Protein AF-A0A7S5PYT6-F1 (afdb_monomer)

InterPro domains:
  IPR013534 Starch synthase, catalytic domain [PF08323] (5-74)

Radius of gyration: 15.19 Å; Cα contacts (8 Å, |Δi|>4): 77; chains: 1; bounding box: 35×27×40 Å

Mean predicted aligned error: 6.56 Å

Secondary structure (DSSP, 8-state):
-EEEETTEEEE-EEEEEEETTEEEEEEE-HHHHTT-TTTTTT-SS-SBTTB--TTHHHHHHHHHHHHHHHHHH--GGG-TT-----

Structure (mmCIF, N/CA/C/O backbone):
data_AF-A0A7S5PYT6-F1
#
_entry.id   AF-A0A7S5PYT6-F1
#
loop_
_atom_site.group_PDB
_atom_site.id
_atom_site.type_symbol
_atom_site.label_atom_id
_atom_site.label_alt_id
_atom_site.label_comp_id
_atom_site.label_asym_id
_atom_site.label_entity_id
_atom_site.label_seq_id
_atom_site.pdbx_PDB_ins_code
_atom_site.Cartn_x
_atom_site.Cartn_y
_atom_site.Cartn_z
_atom_site.occupancy
_atom_site.B_iso_or_equiv
_atom_site.auth_seq_id
_atom_site.auth_comp_id
_atom_site.auth_asym_id
_atom_site.auth_atom_id
_atom_site.pdbx_PDB_model_num
ATOM 1 N N . VAL A 1 1 ? -11.235 2.269 -1.360 1.00 92.00 1 VAL A N 1
ATOM 2 C CA . VAL A 1 1 ? -11.091 3.732 -1.536 1.00 92.00 1 VAL A CA 1
ATOM 3 C C . VAL A 1 1 ? -10.613 4.036 -2.945 1.00 92.00 1 VAL A C 1
ATOM 5 O O . VAL A 1 1 ? -9.950 3.188 -3.535 1.00 92.00 1 VAL A O 1
ATOM 8 N N . HIS A 1 2 ? -10.967 5.199 -3.487 1.00 94.62 2 HIS A N 1
ATOM 9 C CA . HIS A 1 2 ? -10.515 5.652 -4.804 1.00 94.62 2 HIS A CA 1
ATOM 10 C C . HIS A 1 2 ? -9.497 6.776 -4.617 1.00 94.62 2 HIS A C 1
ATOM 12 O O . HIS A 1 2 ? -9.821 7.783 -3.997 1.00 94.62 2 HIS A O 1
ATOM 18 N N . LEU A 1 3 ? -8.277 6.594 -5.124 1.00 94.44 3 LEU A N 1
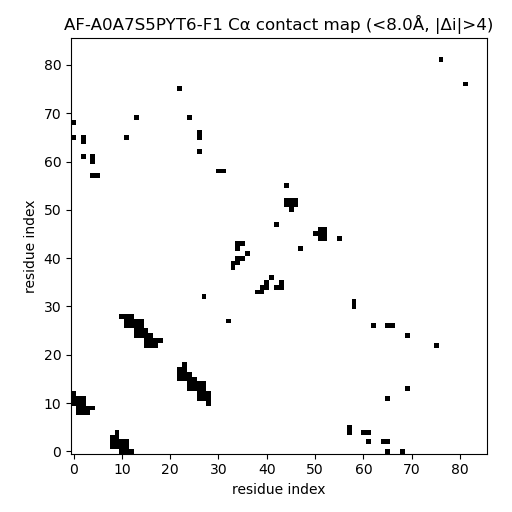ATOM 19 C CA . LEU A 1 3 ? -7.162 7.527 -4.933 1.00 94.44 3 LEU A CA 1
ATOM 20 C C . LEU A 1 3 ? -6.688 8.065 -6.275 1.00 94.44 3 LEU A C 1
ATOM 22 O O . LEU A 1 3 ? -6.592 7.314 -7.244 1.00 94.44 3 LEU A O 1
ATOM 26 N N . LYS A 1 4 ? -6.344 9.352 -6.335 1.00 94.56 4 LYS A N 1
ATOM 27 C CA . LYS A 1 4 ? -5.754 9.947 -7.537 1.00 94.56 4 LYS A CA 1
ATOM 28 C C . LYS A 1 4 ? -4.233 9.801 -7.494 1.00 94.56 4 LYS A C 1
ATOM 30 O O . LYS A 1 4 ? -3.551 10.493 -6.742 1.00 94.56 4 LYS A O 1
ATOM 35 N N . VAL A 1 5 ? -3.690 8.942 -8.350 1.00 92.12 5 VAL A N 1
ATOM 36 C CA . VAL A 1 5 ? -2.250 8.668 -8.426 1.00 92.12 5 VAL A CA 1
ATOM 37 C C . VAL A 1 5 ? -1.756 8.997 -9.828 1.00 92.12 5 VAL A C 1
ATOM 39 O O . VAL A 1 5 ? -2.180 8.406 -10.824 1.00 92.12 5 VAL A O 1
ATOM 42 N N . GLY A 1 6 ? -0.875 9.994 -9.920 1.00 88.31 6 GLY A N 1
ATOM 43 C CA . GLY A 1 6 ? -0.506 10.591 -11.201 1.00 88.31 6 GLY A CA 1
ATOM 44 C C . GLY A 1 6 ? -1.744 11.124 -11.931 1.00 88.31 6 GLY A C 1
ATOM 45 O O . GLY A 1 6 ? -2.473 11.966 -11.407 1.00 88.31 6 GLY A O 1
ATOM 46 N N . ASN A 1 7 ? -1.998 10.593 -13.128 1.00 91.88 7 ASN A N 1
ATOM 47 C CA . ASN A 1 7 ? -3.104 11.022 -13.990 1.00 91.88 7 ASN A CA 1
ATOM 48 C C . ASN A 1 7 ? -4.310 10.065 -13.966 1.00 91.88 7 ASN A C 1
ATOM 50 O O . ASN A 1 7 ? -5.195 10.192 -14.810 1.00 91.88 7 ASN A O 1
ATOM 54 N N . LYS A 1 8 ? -4.348 9.091 -13.045 1.00 93.88 8 LYS A N 1
ATOM 55 C CA . LYS A 1 8 ? -5.405 8.071 -12.973 1.00 93.88 8 LYS A CA 1
ATOM 56 C C . LYS A 1 8 ? -6.028 7.994 -11.585 1.00 93.88 8 LYS A C 1
ATOM 58 O O . LYS A 1 8 ? -5.420 8.394 -10.594 1.00 93.88 8 LYS A O 1
ATOM 63 N N . ILE A 1 9 ? -7.255 7.483 -11.540 1.00 95.50 9 ILE A N 1
ATOM 64 C CA . ILE A 1 9 ? -7.931 7.110 -10.300 1.00 95.50 9 ILE A CA 1
ATOM 65 C C . ILE A 1 9 ? -7.754 5.605 -10.127 1.00 95.50 9 ILE A C 1
ATOM 67 O O . ILE A 1 9 ? -8.201 4.831 -10.970 1.00 95.50 9 ILE A O 1
ATOM 71 N N . GLU A 1 10 ? -7.104 5.208 -9.042 1.00 95.06 10 GLU A N 1
ATOM 72 C CA . GLU A 1 10 ? -6.828 3.818 -8.698 1.00 95.06 10 GLU A CA 1
ATOM 73 C C . GLU A 1 10 ? -7.737 3.372 -7.552 1.00 95.06 10 GLU A C 1
ATOM 75 O O . GLU A 1 10 ? -8.014 4.127 -6.614 1.00 95.06 10 GLU A O 1
ATOM 80 N N . THR A 1 11 ? -8.217 2.132 -7.623 1.00 95.62 11 THR A N 1
ATOM 81 C CA . THR A 1 11 ? -9.063 1.555 -6.572 1.00 95.62 11 THR A CA 1
ATOM 82 C C . THR A 1 11 ? -8.214 0.713 -5.638 1.00 95.62 11 THR A C 1
ATOM 84 O O . THR A 1 11 ? -7.625 -0.282 -6.047 1.00 95.62 11 THR A O 1
ATOM 87 N N . VAL A 1 12 ? -8.192 1.094 -4.365 1.00 95.38 12 VAL A N 1
ATOM 88 C CA . VAL A 1 12 ? -7.407 0.437 -3.320 1.00 95.38 12 VAL A CA 1
ATOM 89 C C . VAL A 1 12 ? -8.323 -0.234 -2.309 1.00 95.38 12 VAL A C 1
ATOM 91 O O . VAL A 1 12 ? -9.333 0.339 -1.881 1.00 95.38 12 VAL A O 1
ATOM 94 N N . ARG A 1 13 ? -7.951 -1.447 -1.901 1.00 94.69 13 ARG A N 1
ATOM 95 C CA . ARG A 1 13 ? -8.593 -2.181 -0.806 1.00 94.69 13 ARG A CA 1
ATOM 96 C C . ARG A 1 13 ? -7.612 -2.344 0.354 1.00 94.69 13 ARG A C 1
ATOM 98 O O . ARG A 1 13 ? -6.416 -2.102 0.207 1.00 94.69 13 ARG A O 1
ATOM 105 N N . TYR A 1 14 ? -8.129 -2.754 1.505 1.00 93.94 14 TYR A N 1
ATOM 106 C CA . TYR A 1 14 ? -7.325 -2.999 2.695 1.00 93.94 14 TYR A CA 1
ATOM 107 C C . TYR A 1 14 ? -7.574 -4.409 3.214 1.00 93.94 14 TYR A C 1
ATOM 109 O O . TYR A 1 14 ? -8.723 -4.839 3.308 1.00 93.94 14 TYR A O 1
ATOM 117 N N . PHE A 1 15 ? -6.503 -5.100 3.592 1.00 91.31 15 PHE A N 1
ATOM 118 C CA . PHE A 1 15 ? -6.580 -6.259 4.476 1.00 91.31 15 PHE A CA 1
ATOM 119 C C . PHE A 1 15 ? -6.165 -5.845 5.881 1.00 91.31 15 PHE A C 1
ATOM 121 O O . PHE A 1 15 ? -5.295 -4.994 6.052 1.00 91.31 15 PHE A O 1
ATOM 128 N N . HIS A 1 16 ? -6.753 -6.476 6.889 1.00 89.50 16 HIS A N 1
ATOM 129 C CA . HIS A 1 16 ? -6.459 -6.200 8.289 1.00 89.50 16 HIS A CA 1
ATOM 130 C C . HIS A 1 16 ? -6.128 -7.493 9.030 1.00 89.50 16 HIS A C 1
ATOM 132 O O . HIS A 1 16 ? -6.720 -8.543 8.782 1.00 89.50 16 HIS A O 1
ATOM 138 N N . CYS A 1 17 ? -5.147 -7.418 9.923 1.00 87.88 17 CYS A N 1
ATOM 139 C CA . CYS A 1 17 ? -4.796 -8.490 10.839 1.00 87.88 17 CYS A CA 1
ATOM 140 C C . CYS A 1 17 ? -4.387 -7.897 12.184 1.00 87.88 17 CYS A C 1
ATOM 142 O O . CYS A 1 17 ? -3.451 -7.100 12.258 1.00 87.88 17 CYS A O 1
ATOM 144 N N . TYR A 1 18 ? -5.033 -8.348 13.254 1.00 86.12 18 TYR A N 1
ATOM 145 C CA . TYR A 1 18 ? -4.600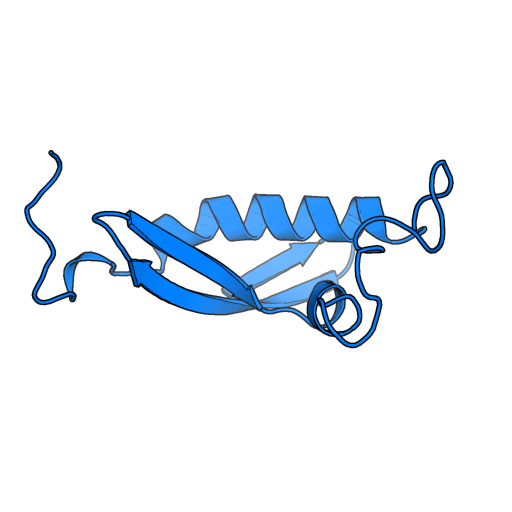 -8.055 14.612 1.00 86.12 18 TYR A CA 1
ATOM 146 C C . TYR A 1 18 ? -3.658 -9.143 15.122 1.00 86.12 18 TYR A C 1
ATOM 148 O O . TYR A 1 18 ? -3.994 -10.331 15.122 1.00 86.12 18 TYR A O 1
ATOM 156 N N . LYS A 1 19 ? -2.463 -8.749 15.570 1.00 84.69 19 LYS A N 1
ATOM 157 C CA . LYS A 1 19 ? -1.479 -9.691 16.111 1.00 84.69 19 LYS A CA 1
ATOM 158 C C . LYS A 1 19 ? -0.566 -9.020 17.128 1.00 84.69 19 LYS A C 1
ATOM 160 O O . LYS A 1 19 ? 0.123 -8.062 16.791 1.00 84.69 19 LYS A O 1
ATOM 165 N N . ARG A 1 20 ? -0.486 -9.608 18.332 1.00 87.88 20 ARG A N 1
ATOM 166 C CA . ARG A 1 20 ? 0.369 -9.147 19.448 1.00 87.88 20 ARG A CA 1
ATOM 167 C C . ARG A 1 20 ? 0.131 -7.669 19.807 1.00 87.88 20 ARG A C 1
ATOM 169 O O . ARG A 1 20 ? 1.087 -6.908 19.867 1.00 87.88 20 ARG A O 1
ATOM 176 N N . GLY A 1 21 ? -1.129 -7.267 19.982 1.00 82.44 21 GLY A N 1
ATOM 177 C CA . GLY A 1 21 ? -1.470 -5.887 20.356 1.00 82.44 21 GLY A CA 1
ATOM 178 C C . GLY A 1 21 ? -1.413 -4.870 19.215 1.00 82.44 21 GLY A C 1
ATOM 179 O O . GLY A 1 21 ? -1.588 -3.688 19.463 1.00 82.44 21 GLY A O 1
ATOM 180 N N . VAL A 1 22 ? -1.155 -5.302 17.976 1.00 87.62 22 VAL A N 1
ATOM 181 C CA . VAL A 1 22 ? -0.969 -4.394 16.837 1.00 87.62 22 VAL A CA 1
ATOM 182 C C . VAL A 1 22 ? -1.978 -4.697 15.739 1.00 87.62 22 VAL A C 1
ATOM 184 O O . VAL A 1 22 ? -1.998 -5.812 15.204 1.00 87.62 22 VAL A O 1
ATOM 187 N N . ASP A 1 23 ? -2.750 -3.682 15.359 1.00 88.94 23 ASP A N 1
ATOM 188 C CA . ASP A 1 23 ? -3.551 -3.661 14.140 1.00 88.94 23 ASP A CA 1
ATOM 189 C C . ASP A 1 23 ? -2.655 -3.411 12.928 1.00 88.94 23 ASP A C 1
ATOM 191 O O . ASP A 1 23 ? -2.070 -2.343 12.750 1.00 88.94 23 ASP A O 1
ATOM 195 N N . ARG A 1 24 ? -2.517 -4.430 12.083 1.00 91.69 24 ARG A N 1
ATOM 196 C CA . ARG A 1 24 ? -1.730 -4.365 10.852 1.00 91.69 24 ARG A CA 1
ATOM 197 C C . ARG A 1 24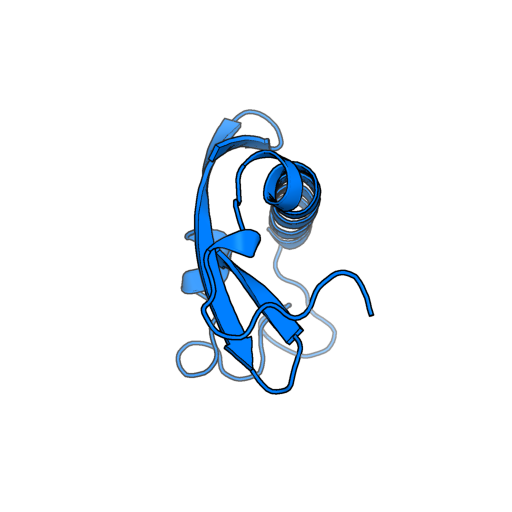 ? -2.678 -4.230 9.682 1.00 91.69 24 ARG A C 1
ATOM 199 O O . ARG A 1 24 ? -3.502 -5.113 9.450 1.00 91.69 24 ARG A O 1
ATOM 206 N N . VAL A 1 25 ? -2.528 -3.148 8.935 1.00 93.06 25 VAL A N 1
ATOM 207 C CA . VAL A 1 25 ? -3.297 -2.887 7.721 1.00 93.06 25 VAL A CA 1
ATOM 208 C C . VAL A 1 25 ? -2.375 -3.044 6.517 1.00 93.06 25 VAL A C 1
ATOM 210 O O . VAL A 1 25 ? -1.283 -2.480 6.482 1.00 93.06 25 VAL A O 1
ATOM 213 N N . PHE A 1 26 ? -2.809 -3.821 5.530 1.00 93.19 26 PHE A N 1
ATOM 214 C CA . PHE A 1 26 ? -2.097 -4.046 4.278 1.00 93.19 26 PHE A CA 1
ATOM 215 C C . PHE A 1 26 ? -2.870 -3.408 3.131 1.00 93.19 26 PHE A C 1
ATOM 217 O O . PHE A 1 26 ? -4.079 -3.604 3.009 1.00 93.19 26 PHE A O 1
ATOM 224 N N . VAL A 1 27 ? -2.159 -2.675 2.279 1.00 94.62 27 VAL A N 1
ATOM 225 C CA . VAL A 1 27 ? -2.714 -2.064 1.070 1.00 94.62 27 VAL A CA 1
ATOM 226 C C . VAL A 1 27 ? -2.778 -3.104 -0.042 1.00 94.62 27 VAL A C 1
ATOM 228 O O . VAL A 1 27 ? -1.756 -3.647 -0.461 1.00 94.62 27 VAL A O 1
ATOM 231 N N . ASP A 1 28 ? -3.988 -3.368 -0.519 1.00 92.94 28 ASP A N 1
ATOM 232 C CA . ASP A 1 28 ? -4.268 -4.308 -1.594 1.00 92.94 28 ASP A CA 1
ATOM 233 C C . ASP A 1 28 ? -4.445 -3.567 -2.923 1.00 92.94 28 ASP A C 1
ATOM 235 O O . ASP A 1 28 ? -5.396 -2.799 -3.110 1.00 92.94 28 ASP A O 1
ATOM 239 N N . HIS A 1 29 ? -3.493 -3.785 -3.832 1.00 93.38 29 HIS A N 1
ATOM 240 C CA . HIS A 1 29 ? -3.463 -3.193 -5.166 1.00 93.38 29 HIS A CA 1
ATOM 241 C C . HIS A 1 29 ? -2.625 -4.059 -6.131 1.00 93.38 29 HIS A C 1
ATOM 243 O O . HIS A 1 29 ? -1.586 -4.589 -5.709 1.00 93.38 29 HIS A O 1
ATOM 249 N N . PRO A 1 30 ? -2.985 -4.166 -7.430 1.00 90.44 30 PRO A N 1
ATOM 250 C CA . PRO A 1 30 ? -2.227 -4.942 -8.420 1.00 90.44 30 PRO A CA 1
ATOM 251 C C . PRO A 1 30 ? -0.726 -4.626 -8.462 1.00 90.44 30 PRO A C 1
ATOM 253 O O . PRO A 1 30 ? 0.093 -5.539 -8.541 1.00 90.44 30 PRO A O 1
ATOM 256 N N . PHE A 1 31 ? -0.350 -3.353 -8.288 1.00 88.62 31 PHE A N 1
ATOM 257 C CA . PHE A 1 31 ? 1.061 -2.941 -8.267 1.00 88.62 31 PHE A CA 1
ATOM 258 C C . PHE A 1 31 ? 1.905 -3.602 -7.160 1.00 88.62 31 PHE A C 1
ATOM 260 O O . PHE A 1 31 ? 3.132 -3.628 -7.251 1.00 88.62 31 PHE A O 1
ATOM 267 N N . PHE A 1 32 ? 1.280 -4.111 -6.095 1.00 87.06 32 PHE A N 1
ATOM 268 C CA . PHE A 1 32 ? 1.972 -4.817 -5.014 1.00 87.06 32 PHE A CA 1
ATOM 269 C C . PHE A 1 32 ? 1.776 -6.328 -5.091 1.00 87.06 32 PHE A C 1
ATOM 271 O O . PHE A 1 32 ? 2.725 -7.070 -4.847 1.00 87.06 32 PHE A O 1
ATOM 278 N N . LEU A 1 33 ? 0.579 -6.791 -5.465 1.00 76.50 33 LEU A N 1
ATOM 279 C CA . LEU A 1 33 ? 0.246 -8.220 -5.514 1.00 76.50 33 LEU A CA 1
ATOM 280 C C . LEU A 1 33 ? 1.090 -9.013 -6.519 1.00 76.50 33 LEU A C 1
ATOM 282 O O . LEU A 1 33 ? 1.364 -10.196 -6.311 1.00 76.50 33 LEU A O 1
ATOM 286 N N . GLU A 1 34 ? 1.538 -8.377 -7.600 1.00 71.38 34 GLU A N 1
ATOM 287 C CA . GLU A 1 34 ? 2.463 -9.006 -8.547 1.00 71.38 34 GLU A CA 1
ATOM 288 C C . GLU A 1 34 ? 3.879 -9.183 -7.981 1.00 71.38 34 GLU A C 1
ATOM 290 O O . GLU A 1 34 ? 4.675 -9.934 -8.549 1.00 71.38 34 GLU A O 1
ATOM 295 N N . LYS A 1 35 ? 4.199 -8.502 -6.872 1.00 70.56 35 LYS A N 1
ATOM 296 C CA . LYS A 1 35 ? 5.541 -8.400 -6.284 1.00 70.56 35 LYS A CA 1
ATOM 297 C C . LYS A 1 35 ? 5.591 -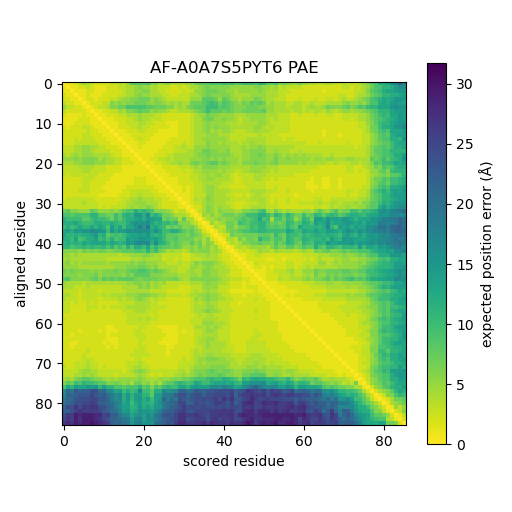8.884 -4.828 1.00 70.56 35 LYS A C 1
ATOM 299 O O . LYS A 1 35 ? 6.215 -8.253 -3.975 1.00 70.56 35 LYS A O 1
ATOM 304 N N . VAL A 1 36 ? 4.936 -10.009 -4.539 1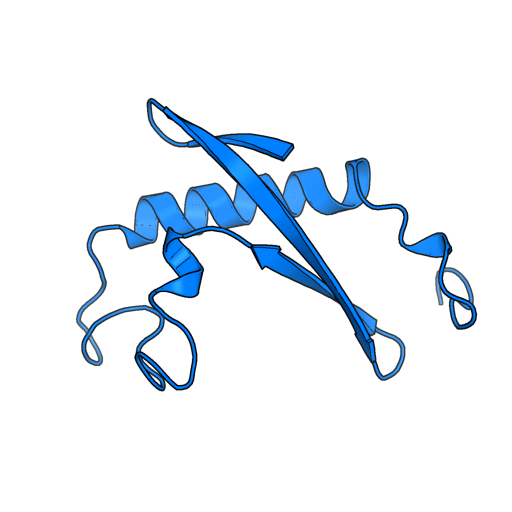.00 68.62 36 VAL A N 1
ATOM 305 C CA . VAL A 1 36 ? 4.868 -10.605 -3.193 1.00 68.62 36 VAL A CA 1
ATOM 306 C C . VAL A 1 36 ? 5.907 -11.701 -2.956 1.00 68.62 36 VAL A C 1
ATOM 308 O O . VAL A 1 36 ? 6.407 -12.349 -3.887 1.00 68.62 36 VAL A O 1
ATOM 311 N N . TRP A 1 37 ? 6.182 -11.952 -1.674 1.00 57.50 37 TRP A N 1
ATOM 312 C CA . TRP A 1 37 ? 6.951 -13.109 -1.227 1.00 57.50 37 TRP A CA 1
ATOM 313 C C . TRP A 1 37 ? 6.311 -14.395 -1.776 1.00 57.50 37 TRP A C 1
ATOM 315 O O . TRP A 1 37 ? 5.112 -14.609 -1.618 1.00 57.50 37 TRP A O 1
ATOM 325 N N . GLY A 1 38 ? 7.093 -15.216 -2.481 1.00 67.50 38 GLY A N 1
ATOM 326 C CA . GLY A 1 38 ? 6.617 -16.406 -3.203 1.00 67.50 38 GLY A CA 1
ATOM 327 C C . GLY A 1 38 ? 6.506 -16.241 -4.726 1.00 67.50 38 GLY A C 1
ATOM 328 O O . GLY A 1 38 ? 6.774 -17.202 -5.437 1.00 67.50 38 GLY A O 1
ATOM 329 N N . LYS A 1 39 ? 6.210 -15.036 -5.245 1.00 72.69 39 LYS A N 1
ATOM 330 C CA . LYS A 1 39 ? 6.259 -14.747 -6.697 1.00 72.69 39 LYS A CA 1
ATOM 331 C C . LYS A 1 39 ? 7.577 -14.094 -7.107 1.00 72.69 39 LYS A C 1
ATOM 333 O O . LYS A 1 39 ? 8.266 -14.584 -7.993 1.00 72.69 39 LYS A O 1
ATOM 338 N N . THR A 1 40 ? 7.957 -13.013 -6.432 1.00 72.06 40 THR A N 1
ATOM 339 C CA . THR A 1 40 ? 9.232 -12.301 -6.659 1.00 72.06 40 THR A CA 1
ATOM 340 C C . THR A 1 40 ? 10.257 -12.532 -5.551 1.00 72.06 40 THR A C 1
ATOM 342 O O . THR A 1 40 ? 11.391 -12.066 -5.651 1.00 72.06 40 THR A O 1
ATOM 345 N N . GLY A 1 41 ? 9.894 -13.261 -4.493 1.00 79.81 41 GLY A N 1
ATOM 346 C CA . GLY A 1 41 ? 10.775 -13.496 -3.347 1.00 79.81 41 GLY A CA 1
ATOM 347 C C . GLY A 1 41 ? 11.086 -12.193 -2.606 1.00 79.81 41 GLY A C 1
ATOM 348 O O . GLY A 1 41 ? 10.189 -11.391 -2.361 1.00 79.81 41 GLY A O 1
ATOM 349 N N . SER A 1 42 ? 12.358 -11.958 -2.281 1.00 78.06 42 SER A N 1
ATOM 350 C CA . SER A 1 42 ? 12.824 -10.750 -1.577 1.00 78.06 42 SER A CA 1
ATOM 351 C C . SER A 1 42 ? 12.903 -9.488 -2.455 1.00 78.06 42 SER A C 1
ATOM 353 O O . SER A 1 42 ? 13.301 -8.424 -1.987 1.00 78.06 42 SER A O 1
ATOM 355 N N . LYS A 1 43 ? 12.516 -9.575 -3.731 1.00 86.81 43 LYS A N 1
ATOM 356 C CA . LYS A 1 43 ? 12.676 -8.521 -4.746 1.00 86.81 43 LYS A CA 1
ATOM 357 C C . LYS A 1 43 ? 11.466 -7.583 -4.811 1.00 86.81 43 LYS A C 1
ATOM 359 O O . LYS A 1 43 ? 10.797 -7.484 -5.834 1.00 86.81 43 LYS A O 1
ATOM 364 N N . VAL A 1 44 ? 11.153 -6.915 -3.701 1.00 87.12 44 VAL A N 1
ATOM 365 C CA . VAL A 1 44 ? 9.969 -6.031 -3.592 1.00 87.12 44 VAL A CA 1
ATOM 366 C C . VAL A 1 44 ? 10.160 -4.705 -4.339 1.00 87.12 44 VAL A C 1
ATOM 368 O O . VAL A 1 44 ? 9.219 -4.177 -4.944 1.00 87.12 44 VAL A O 1
ATOM 371 N N . TYR A 1 45 ? 11.386 -4.184 -4.307 1.00 89.69 45 TYR A N 1
ATOM 372 C CA . TYR A 1 45 ? 11.731 -2.851 -4.812 1.00 89.69 45 TYR A CA 1
ATOM 373 C C . TYR A 1 45 ? 12.373 -2.874 -6.193 1.00 89.69 45 TYR A C 1
ATOM 375 O O . TYR A 1 45 ? 12.407 -1.856 -6.874 1.00 89.69 45 TYR A O 1
ATOM 383 N N . GLY A 1 46 ? 12.836 -4.033 -6.644 1.00 91.06 46 GLY A N 1
ATOM 384 C CA . GLY A 1 46 ? 13.508 -4.134 -7.922 1.00 91.06 46 GLY A CA 1
ATOM 385 C C . GLY A 1 46 ? 13.975 -5.549 -8.226 1.00 91.06 46 GLY A C 1
ATOM 386 O O . GLY A 1 46 ? 14.061 -6.379 -7.320 1.00 91.06 46 GLY A O 1
ATOM 387 N N . PRO A 1 47 ? 14.280 -5.862 -9.495 1.00 88.69 47 PRO A N 1
ATOM 388 C CA . PRO A 1 47 ? 14.628 -7.217 -9.925 1.00 88.69 47 PRO A CA 1
ATOM 389 C C . PRO A 1 47 ? 15.961 -7.729 -9.350 1.00 88.69 47 PRO A C 1
ATOM 391 O O . PRO A 1 47 ? 16.212 -8.940 -9.368 1.00 88.69 47 PRO A O 1
ATOM 394 N N . ARG A 1 48 ? 16.824 -6.831 -8.858 1.00 89.81 48 ARG A N 1
ATOM 395 C CA . ARG A 1 48 ? 18.087 -7.133 -8.171 1.00 89.81 48 ARG A CA 1
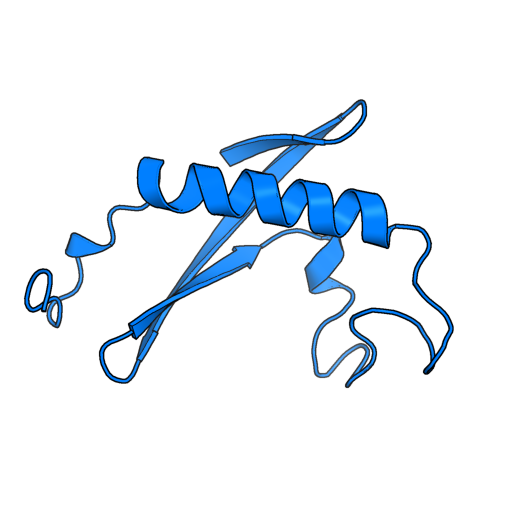ATOM 396 C C . ARG A 1 48 ? 18.501 -5.965 -7.271 1.00 89.81 48 ARG A C 1
ATOM 398 O O . ARG A 1 48 ? 17.999 -4.859 -7.433 1.00 89.81 48 ARG A O 1
ATOM 405 N N . ALA A 1 49 ? 19.441 -6.208 -6.360 1.00 88.19 49 ALA A N 1
ATOM 406 C CA . ALA A 1 49 ? 20.017 -5.152 -5.529 1.00 88.19 49 ALA A CA 1
ATOM 407 C C . ALA A 1 49 ? 20.645 -4.044 -6.396 1.00 88.19 49 ALA A C 1
ATOM 409 O O . ALA A 1 49 ? 21.314 -4.337 -7.389 1.00 88.19 49 ALA A O 1
ATOM 410 N N . GLY A 1 50 ? 20.400 -2.785 -6.026 1.00 92.12 50 GLY A N 1
ATOM 411 C CA . GLY A 1 50 ? 20.896 -1.609 -6.747 1.00 92.12 50 GLY A CA 1
ATOM 412 C C . GLY A 1 50 ? 20.161 -1.276 -8.051 1.00 92.12 50 GLY A C 1
ATOM 413 O O . GLY A 1 50 ? 20.597 -0.380 -8.766 1.00 92.12 50 GLY A O 1
ATOM 414 N N . LEU A 1 51 ? 19.072 -1.979 -8.388 1.00 93.75 51 LEU A N 1
ATOM 415 C CA . LEU A 1 51 ? 18.238 -1.661 -9.547 1.00 93.75 51 LEU A CA 1
ATOM 416 C C . LEU A 1 51 ? 16.761 -1.689 -9.166 1.00 93.75 51 LEU A C 1
ATOM 418 O O . LEU A 1 51 ? 16.231 -2.763 -8.897 1.00 93.75 51 LEU A O 1
ATOM 422 N N . ASP A 1 52 ? 16.110 -0.533 -9.239 1.00 94.06 52 ASP A N 1
ATOM 423 C CA . ASP A 1 52 ? 14.712 -0.342 -8.856 1.00 94.06 52 ASP A CA 1
ATOM 424 C C . ASP A 1 52 ? 13.726 -0.626 -10.000 1.00 94.06 52 ASP A C 1
ATOM 426 O O . ASP A 1 52 ? 14.057 -0.517 -11.186 1.00 94.06 52 ASP A O 1
ATOM 430 N N . TYR A 1 53 ? 12.477 -0.959 -9.657 1.00 92.56 53 TYR A N 1
ATOM 431 C CA . TYR A 1 53 ? 11.389 -0.957 -10.633 1.00 92.56 53 TYR A CA 1
ATOM 432 C C . TYR A 1 53 ? 11.006 0.476 -11.025 1.00 92.56 53 TYR A C 1
ATOM 434 O O . TYR A 1 53 ? 10.920 1.375 -10.189 1.00 92.56 53 TYR A O 1
ATOM 442 N N . LYS A 1 54 ? 10.713 0.683 -12.314 1.00 93.00 54 LYS A N 1
ATOM 443 C CA . LYS A 1 54 ? 10.355 2.002 -12.867 1.00 93.00 54 LYS A CA 1
ATOM 444 C C . LYS A 1 54 ? 9.068 2.584 -12.271 1.00 93.00 54 LYS A C 1
ATOM 446 O O . LYS A 1 54 ? 8.900 3.797 -12.239 1.00 93.00 54 LYS A O 1
ATOM 451 N N . ASP A 1 55 ? 8.163 1.727 -11.813 1.00 91.75 55 ASP A N 1
ATOM 452 C CA . ASP A 1 55 ? 6.869 2.094 -11.242 1.00 91.75 55 ASP A CA 1
ATOM 453 C C . ASP A 1 55 ? 6.924 2.374 -9.730 1.00 91.75 55 ASP A C 1
ATOM 455 O O . ASP A 1 55 ? 5.910 2.767 -9.155 1.00 91.75 55 ASP A O 1
ATOM 459 N N . ASN A 1 56 ? 8.089 2.244 -9.079 1.00 92.94 56 ASN A N 1
ATOM 460 C CA . ASN A 1 56 ? 8.238 2.473 -7.638 1.00 92.94 56 ASN A CA 1
ATOM 461 C C . ASN A 1 56 ? 7.722 3.847 -7.193 1.00 92.94 56 ASN A C 1
ATOM 463 O O . ASN A 1 56 ? 7.063 3.943 -6.163 1.00 92.94 56 ASN A O 1
ATOM 467 N N . GLN A 1 57 ? 7.969 4.899 -7.978 1.00 93.12 57 GLN A N 1
ATOM 468 C CA . GLN A 1 57 ? 7.501 6.251 -7.652 1.00 93.12 57 GLN A CA 1
ATOM 469 C C . GLN A 1 57 ? 5.973 6.306 -7.518 1.00 93.12 57 GLN A C 1
ATOM 471 O O . GLN A 1 57 ? 5.441 6.808 -6.527 1.00 93.12 57 GLN A O 1
ATOM 476 N N . LEU A 1 58 ? 5.255 5.718 -8.479 1.00 93.75 58 LEU A N 1
ATOM 477 C CA . LEU A 1 58 ? 3.795 5.647 -8.443 1.00 93.75 58 LEU A CA 1
ATOM 478 C C . LEU A 1 58 ? 3.308 4.712 -7.334 1.00 93.75 58 LEU A C 1
ATOM 480 O O . LEU A 1 58 ? 2.364 5.051 -6.624 1.00 93.75 58 LEU A O 1
ATOM 484 N N . ARG A 1 59 ? 3.976 3.569 -7.142 1.00 93.81 59 ARG A N 1
ATOM 485 C CA . ARG A 1 59 ? 3.667 2.605 -6.077 1.00 93.81 59 ARG A CA 1
ATOM 486 C C . ARG A 1 59 ? 3.715 3.257 -4.704 1.00 93.81 59 ARG A C 1
ATOM 488 O O . ARG A 1 59 ? 2.747 3.173 -3.956 1.00 93.81 59 ARG A O 1
ATOM 495 N N . PHE A 1 60 ? 4.810 3.931 -4.377 1.00 94.00 60 PHE A N 1
ATOM 496 C CA . PHE A 1 60 ? 4.964 4.546 -3.064 1.00 94.00 60 PHE A CA 1
ATOM 497 C C . PHE A 1 60 ? 4.091 5.786 -2.890 1.00 94.00 60 PHE A C 1
ATOM 499 O O . PHE A 1 60 ? 3.563 5.986 -1.802 1.00 94.00 60 PHE A O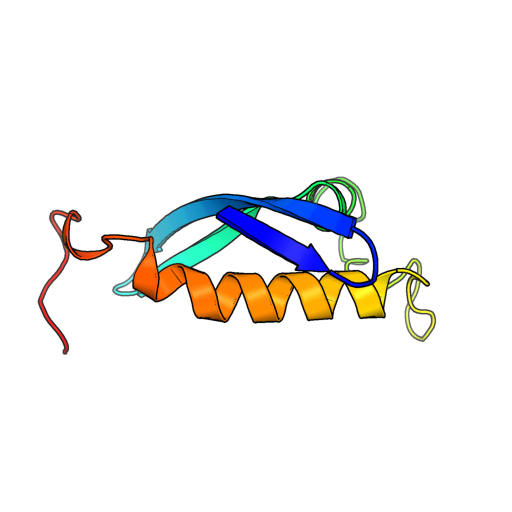 1
ATOM 506 N N . SER A 1 61 ? 3.837 6.554 -3.955 1.00 95.69 61 SER A N 1
ATOM 507 C CA . SER A 1 61 ? 2.835 7.625 -3.909 1.00 95.69 61 SER A CA 1
ATOM 508 C C . SER A 1 61 ? 1.444 7.083 -3.553 1.00 95.69 61 SER A C 1
ATOM 510 O O . SER A 1 61 ? 0.805 7.595 -2.634 1.00 95.69 61 SER A O 1
ATOM 512 N N . LEU A 1 62 ? 1.008 6.000 -4.210 1.00 95.88 62 LEU A N 1
ATOM 513 C CA . LEU A 1 62 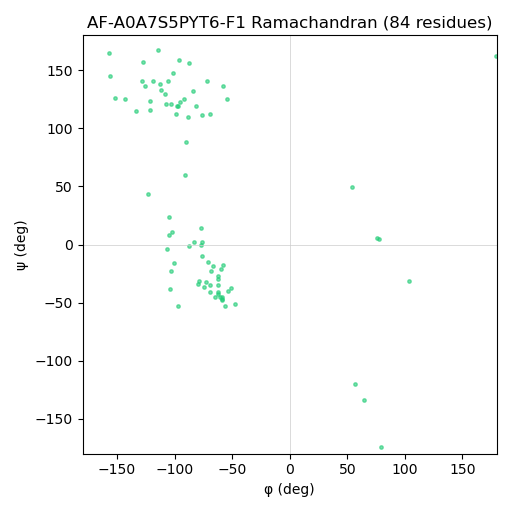? -0.259 5.322 -3.917 1.00 95.88 62 LEU A CA 1
ATOM 514 C C . LEU A 1 62 ? -0.294 4.790 -2.482 1.00 95.88 62 LEU A C 1
ATOM 516 O O . LEU A 1 62 ? -1.284 4.995 -1.784 1.00 95.88 62 LEU A O 1
ATOM 520 N N . LEU A 1 63 ? 0.785 4.141 -2.031 1.00 95.81 63 LEU A N 1
ATOM 521 C CA . LEU A 1 63 ? 0.891 3.602 -0.674 1.00 95.81 63 LEU A CA 1
ATOM 522 C C . LEU A 1 63 ? 0.728 4.696 0.387 1.00 95.81 63 LEU A C 1
ATOM 524 O O . LEU A 1 63 ? -0.014 4.498 1.344 1.00 95.81 63 LEU A O 1
ATOM 528 N N . CYS A 1 64 ? 1.384 5.845 0.208 1.00 96.62 64 CYS A N 1
ATOM 529 C CA . CYS A 1 64 ? 1.290 6.967 1.139 1.00 96.62 64 CYS A CA 1
ATOM 530 C C . CYS A 1 64 ? -0.126 7.548 1.191 1.00 96.62 64 CYS A C 1
ATOM 532 O O . CYS A 1 64 ? -0.657 7.760 2.277 1.00 96.62 64 CYS A O 1
ATOM 534 N N . GLN A 1 65 ? -0.761 7.762 0.036 1.00 96.56 65 GLN A N 1
ATOM 535 C CA . GLN A 1 65 ? -2.144 8.246 -0.008 1.00 96.56 65 GLN A CA 1
ATOM 536 C C . GLN A 1 65 ? -3.111 7.252 0.650 1.00 96.56 65 GLN A C 1
ATOM 538 O O . GLN A 1 65 ? -3.959 7.646 1.444 1.00 96.56 65 GLN A O 1
ATOM 543 N N . ALA A 1 66 ? -2.945 5.954 0.385 1.00 96.56 66 ALA A N 1
ATOM 544 C CA . ALA A 1 66 ? -3.741 4.912 1.023 1.00 96.56 66 ALA A CA 1
ATOM 545 C C . ALA A 1 66 ? -3.530 4.886 2.546 1.00 96.56 66 ALA A C 1
ATOM 547 O O . ALA A 1 66 ? -4.484 4.769 3.307 1.00 96.56 66 ALA A O 1
ATOM 548 N N . ALA A 1 67 ? -2.294 5.048 3.020 1.00 95.38 67 ALA A N 1
ATOM 549 C CA . ALA A 1 67 ? -2.008 5.089 4.452 1.00 95.38 67 ALA A CA 1
ATOM 550 C C . ALA A 1 67 ? -2.688 6.273 5.163 1.00 95.38 67 ALA A C 1
ATOM 552 O O . ALA A 1 67 ? -3.134 6.113 6.296 1.00 95.38 67 ALA A O 1
ATOM 553 N N . LEU A 1 68 ? -2.806 7.430 4.500 1.00 95.50 68 LEU A N 1
ATOM 554 C CA . LEU A 1 68 ? -3.522 8.596 5.034 1.00 95.50 68 LEU A CA 1
ATOM 555 C C . LEU A 1 68 ? -5.040 8.374 5.100 1.00 95.50 68 LEU A C 1
ATOM 557 O O . LEU A 1 68 ? -5.690 8.830 6.035 1.00 95.50 68 LEU A O 1
ATOM 561 N N . GLU A 1 69 ? -5.594 7.646 4.133 1.00 95.19 69 GLU A N 1
ATOM 562 C CA . GLU A 1 69 ? -7.026 7.331 4.065 1.00 95.19 69 GLU A CA 1
ATOM 563 C C . GLU A 1 69 ? -7.436 6.199 5.013 1.00 95.19 69 GLU A C 1
ATOM 565 O O . GLU A 1 69 ? -8.549 6.190 5.534 1.00 95.19 69 GLU A O 1
ATOM 570 N N . ALA A 1 70 ? -6.539 5.243 5.266 1.00 93.38 70 ALA A N 1
ATOM 571 C CA . ALA A 1 70 ? -6.788 4.081 6.114 1.00 93.38 70 ALA A CA 1
ATOM 572 C C . ALA A 1 70 ? -7.445 4.411 7.476 1.00 93.38 70 ALA A C 1
ATOM 574 O O . ALA A 1 70 ? -8.473 3.803 7.769 1.00 93.38 70 ALA A O 1
ATOM 575 N N . PRO A 1 71 ? -6.951 5.356 8.301 1.00 90.75 71 PRO A N 1
ATOM 576 C CA . PRO A 1 71 ? -7.578 5.665 9.590 1.00 90.75 71 PRO A CA 1
ATOM 577 C C . PRO A 1 71 ? -8.952 6.340 9.471 1.00 90.75 71 PRO A C 1
ATOM 579 O O . PRO A 1 71 ? -9.739 6.271 10.409 1.00 90.75 71 PRO A O 1
ATOM 582 N N . LEU A 1 72 ? -9.251 6.989 8.342 1.00 91.50 72 LEU A N 1
ATOM 583 C CA . LEU A 1 72 ? -10.533 7.664 8.120 1.00 91.50 72 LEU A CA 1
ATOM 584 C C . LEU A 1 72 ? -11.636 6.675 7.729 1.00 91.50 72 LEU A C 1
ATOM 586 O O . LEU A 1 72 ? -12.799 6.863 8.075 1.00 91.50 72 LEU A O 1
ATOM 590 N N . VAL A 1 73 ? -11.267 5.624 6.996 1.00 90.62 73 VAL A N 1
ATOM 591 C CA . VAL A 1 73 ? -12.216 4.663 6.414 1.00 90.62 73 VAL A CA 1
ATOM 592 C C . VAL A 1 73 ? -12.297 3.343 7.175 1.00 90.62 73 VAL A C 1
ATOM 594 O O . VAL A 1 73 ? -13.293 2.631 7.051 1.00 90.62 73 VAL A O 1
ATOM 597 N N . LEU A 1 74 ? -11.264 2.983 7.942 1.00 87.62 74 LEU A N 1
ATOM 598 C CA . LEU A 1 74 ? -11.221 1.726 8.684 1.00 87.62 74 LEU A CA 1
ATOM 599 C C . LEU A 1 74 ? -11.686 1.924 10.123 1.00 87.62 74 LEU A C 1
ATOM 601 O O . LEU A 1 74 ? -11.080 2.653 10.902 1.00 87.62 74 LEU A O 1
ATOM 605 N N . ASN A 1 75 ? -12.719 1.178 10.508 1.00 82.88 75 ASN A N 1
ATOM 606 C CA . ASN A 1 75 ? -13.1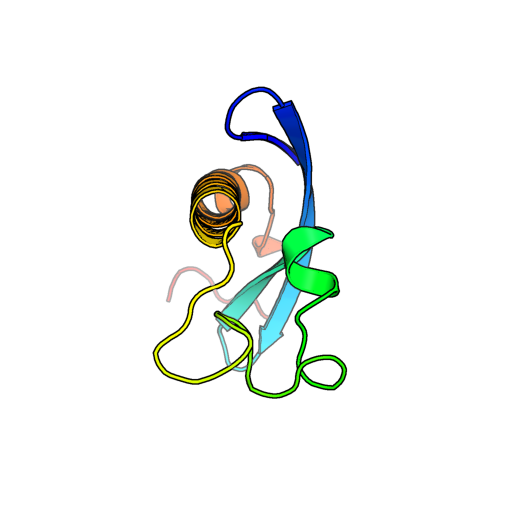34 1.072 11.901 1.00 82.88 75 ASN A CA 1
ATOM 607 C C . ASN A 1 75 ? -12.412 -0.099 12.589 1.00 82.88 75 ASN A C 1
ATOM 609 O O . ASN A 1 75 ? -12.910 -1.229 12.626 1.00 82.88 75 ASN A O 1
ATOM 613 N N . LEU A 1 76 ? -11.228 0.185 13.138 1.00 77.56 76 LEU A N 1
ATOM 614 C CA . LEU A 1 76 ? -10.381 -0.803 13.821 1.00 77.56 76 LEU A CA 1
ATOM 615 C C . LEU A 1 76 ? -10.883 -1.170 15.234 1.00 77.56 76 LEU A C 1
ATOM 617 O O . LEU A 1 76 ? -10.440 -2.161 15.808 1.00 77.56 76 LEU A O 1
ATOM 621 N N . ASN A 1 77 ? -11.875 -0.446 15.765 1.00 68.81 77 ASN A N 1
ATOM 622 C CA . ASN A 1 77 ? -12.430 -0.664 17.109 1.00 68.81 77 ASN A CA 1
ATOM 623 C C . ASN A 1 77 ? -13.386 -1.872 17.192 1.00 68.81 77 ASN A C 1
ATOM 625 O O . ASN A 1 77 ? -13.938 -2.161 18.249 1.00 68.81 77 ASN A O 1
ATOM 629 N N . SER A 1 78 ? -13.620 -2.576 16.081 1.00 58.53 78 SER A N 1
ATOM 630 C CA . SER A 1 78 ? -14.538 -3.723 15.995 1.00 58.53 78 SER A CA 1
ATOM 631 C C . SER A 1 78 ? -13.916 -5.059 16.443 1.00 58.53 78 SER A C 1
ATOM 633 O O . SER A 1 78 ? -14.566 -6.106 16.398 1.00 58.53 78 SER A O 1
ATOM 635 N N . ASN A 1 79 ? -12.661 -5.045 16.898 1.00 61.16 79 ASN A N 1
ATOM 636 C CA . ASN A 1 79 ? -11.951 -6.229 17.363 1.00 61.16 79 ASN A CA 1
ATOM 637 C C . ASN A 1 79 ? -12.269 -6.545 18.838 1.00 61.16 79 ASN A C 1
ATOM 639 O O . ASN A 1 79 ? -12.133 -5.689 19.707 1.00 61.16 79 ASN A O 1
ATOM 643 N N . LYS A 1 80 ? -12.591 -7.810 19.146 1.00 57.16 80 LYS A N 1
ATOM 644 C CA . LYS A 1 80 ? -12.817 -8.306 20.522 1.00 57.16 80 LYS A CA 1
ATOM 645 C C . LYS A 1 80 ? -11.614 -8.116 21.462 1.00 57.16 80 LYS A C 1
ATOM 647 O O . LYS A 1 80 ? -11.777 -8.220 22.671 1.00 57.16 80 LYS A O 1
ATOM 652 N N . HIS A 1 81 ? -10.421 -7.878 20.914 1.00 59.44 81 HIS A N 1
ATOM 653 C CA . HIS A 1 81 ? -9.174 -7.659 21.656 1.00 59.44 81 HIS A CA 1
ATOM 654 C C . HIS A 1 81 ? -8.719 -6.193 21.694 1.00 59.44 81 HIS A C 1
ATOM 656 O O . HIS A 1 81 ? -7.604 -5.915 22.130 1.00 59.44 81 HIS A O 1
ATOM 662 N N . PHE A 1 82 ? -9.540 -5.257 21.214 1.00 55.12 82 PHE A N 1
ATOM 663 C CA . PHE A 1 82 ? -9.236 -3.834 21.302 1.00 55.12 82 PHE A CA 1
ATOM 664 C C . PHE A 1 82 ? -9.324 -3.373 22.767 1.00 55.12 82 PHE A C 1
ATOM 666 O O . PHE A 1 82 ? -10.408 -3.365 23.349 1.00 55.12 82 PHE A O 1
ATOM 673 N N . SER A 1 83 ? -8.189 -3.008 23.371 1.00 56.31 83 SER A N 1
ATOM 674 C CA . SER A 1 83 ? -8.090 -2.579 24.777 1.00 56.31 83 SER A CA 1
ATOM 675 C C . SER A 1 83 ? -7.915 -1.066 24.960 1.00 56.31 83 SER A C 1
ATOM 677 O O . SER A 1 83 ? -7.444 -0.627 26.003 1.00 56.31 83 SER A O 1
ATOM 679 N N . GLY A 1 84 ? -8.336 -0.249 23.989 1.00 51.44 84 GLY A N 1
ATOM 680 C CA . GLY A 1 84 ? -8.206 1.210 24.075 1.00 51.44 84 GLY A CA 1
ATOM 681 C C . GLY A 1 84 ? -6.792 1.714 23.749 1.00 51.44 84 GLY A C 1
ATOM 682 O O . GLY A 1 84 ? -5.958 0.936 23.293 1.00 51.44 84 GLY A O 1
ATOM 683 N N . PRO A 1 85 ? -6.521 3.025 23.901 1.00 48.31 85 PRO A N 1
ATOM 684 C CA . PRO A 1 85 ? -5.368 3.685 23.282 1.00 48.31 85 PRO A CA 1
ATOM 685 C C . PRO A 1 85 ? -4.014 3.423 23.974 1.00 48.31 85 PRO A C 1
ATOM 687 O O . PRO A 1 85 ? -3.056 4.133 23.671 1.00 48.31 85 PRO A O 1
ATOM 690 N N . TYR A 1 86 ? -3.925 2.432 24.870 1.00 45.00 86 TYR A N 1
ATOM 691 C CA . TYR A 1 86 ? -2.706 2.041 25.586 1.00 45.00 86 TYR A CA 1
ATOM 692 C C . TYR A 1 86 ? -2.611 0.522 25.747 1.00 45.00 86 TYR A C 1
ATOM 694 O O . TYR A 1 86 ? -3.571 -0.079 26.281 1.00 45.00 86 TYR A O 1
#

Nearest PDB structures (foldseek):
  6gng-assembly2_B  TM=9.352E-01  e=2.000E-06  Cyanophora paradoxa

Organism: NCBI:txid990357

Foldseek 3Di:
DWDDQPPDTADWDWDWDDDPNDIDIDIDDPLQVCQDCPNQNPQRAHNDPPHGDPCVVSVVVVVVVCVVCCVVPDDPVPDPPDPPDD

Solvent-accessible surface area (backbone atoms only — not comparable to full-atom values): 5568 Å² total; per-residue (Å²): 91,79,43,80,48,92,95,43,78,46,74,40,48,76,47,78,49,78,57,94,94,38,84,45,76,43,84,44,43,72,90,48,69,71,39,31,77,83,76,44,43,92,38,66,62,16,96,47,92,100,41,70,46,92,58,48,66,60,50,52,53,44,51,52,56,48,60,68,45,44,74,78,74,51,77,74,78,78,44,97,81,63,72,68,102,111

pLDDT: mean 85.15, std 13.11, range [45.0, 96.62]

Sequence (86 aa):
VHLKVGNKIETVRYFHCYKRGVDRVFVDHPFFLEKVWGKTGSKVYGPRAGLDYKDNQLRFSLLCQAALEAPLVLNLNSNKHFSGPY